Protein AF-A0A9D5AXY4-F1 (afdb_monomer)

Sequence (158 aa):
MSQKGLGKNAAITEEGLFKFSTQVSIQVEVVKSFNDSEGAQWEHSLSENPNDPDTFKRRCKIAEVLVENNFDLAFQVIYEFNLPTVDIYAGVAASLAERKGGSQLTEFFRNIKGTVDDDDWDQIASRSGSVVDVPYVAHQALHANALPVLDMCKQWLA

Mean predicted aligned error: 12.89 Å

Solvent-accessible surface area (backbone atoms only — not comparable to full-atom values): 9148 Å² total; per-residue (Å²): 138,83,87,75,86,78,73,80,77,69,72,78,41,73,66,55,50,51,52,50,54,50,52,53,50,50,46,54,53,49,50,61,76,49,68,86,53,97,68,65,75,73,78,66,53,74,80,56,61,92,86,40,74,65,44,54,52,42,44,46,53,52,32,34,58,25,51,78,77,38,49,70,60,18,51,50,53,32,60,78,67,69,48,65,58,58,62,36,53,9,52,41,43,18,54,33,51,76,70,65,35,57,72,58,46,26,50,48,53,48,68,49,61,84,79,59,60,84,83,51,49,62,59,25,50,63,56,19,63,45,86,83,43,35,73,56,54,28,53,33,22,58,75,45,66,33,58,70,60,27,53,52,35,50,63,76,75,109

Foldseek 3Di:
DDDDPPDPPPPCPPVNVVLVVLLVVLLVVLLVVCVPPPDDSVLSGLPPDLPDPVSLVSLLVSLLVCLQPPVVSSVSSCVSNVHDPLVSLLVNLLVCVVVVVLVSNLVSLLSCVPVDDLVSVCSSVVSSVPPVPLVSQLVSCVVSVVVSSNVVSVVSVD

Radius of gyration: 19.71 Å; Cα contacts (8 Å, |Δi|>4): 147; chains: 1; bounding box: 57×36×65 Å

Organism: Pisum sativum (NCBI:txid3888)

Nearest PDB structures (foldseek):
  7o04-assembly1_B  TM=2.953E-01  e=6.001E-01  Shigella flexneri
  7ane-assembly1_ag  TM=2.682E-01  e=1.258E+00  Leishmania major

Secondary structure (DSSP, 8-state):
-------------HHHHHHHHHHHHHHHHHHHHTTTSSS-GGGG-S-S-TT-HHHHHHHHHHHHHHHHH-HHHHHHHHHHTT--HHHHHHHHHHHHHHTT-HHHHHHHHHHHTTTS-GGGHHHHHHHTTTTSSHHHHHHHHHHTT-HHHHHHHHHHT-

pLDDT: mean 70.35, std 13.13, range [36.09, 88.38]

Structure (mmCIF, N/CA/C/O backbone):
data_AF-A0A9D5AXY4-F1
#
_entry.id   AF-A0A9D5AXY4-F1
#
loop_
_atom_site.group_PDB
_atom_site.id
_atom_site.type_symbol
_atom_site.label_atom_id
_atom_site.label_alt_id
_atom_site.label_comp_id
_atom_site.label_asym_id
_atom_site.label_entity_id
_atom_site.label_seq_id
_atom_site.pdbx_PDB_ins_code
_atom_site.Cartn_x
_atom_site.Cartn_y
_atom_site.Cartn_z
_atom_site.occupancy
_atom_site.B_iso_or_equiv
_atom_site.auth_seq_id
_atom_site.auth_comp_id
_atom_site.auth_asym_id
_atom_site.auth_atom_id
_atom_site.pdbx_PDB_model_num
ATOM 1 N N . MET A 1 1 ? 41.270 0.089 -39.661 1.00 39.62 1 MET A N 1
ATOM 2 C CA . MET A 1 1 ? 40.595 -1.013 -38.943 1.00 39.62 1 MET A CA 1
ATOM 3 C C . MET A 1 1 ? 39.191 -0.533 -38.610 1.00 39.62 1 MET A C 1
ATOM 5 O O . MET A 1 1 ? 39.056 0.385 -37.814 1.00 39.62 1 MET A O 1
ATOM 9 N N . SER A 1 2 ? 38.187 -1.027 -39.341 1.0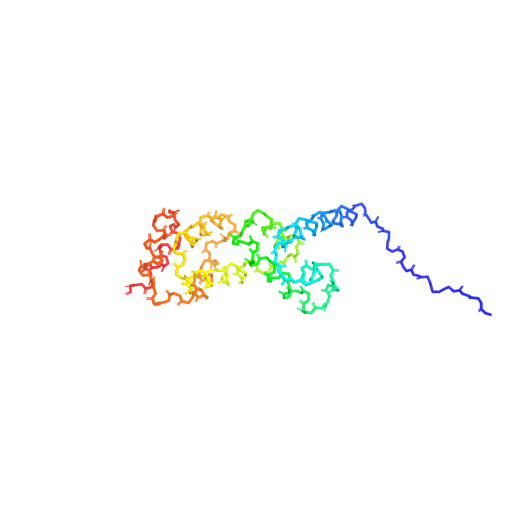0 36.09 2 SER A N 1
ATOM 10 C CA . SER A 1 2 ? 36.801 -0.538 -39.286 1.00 36.09 2 SER A CA 1
ATOM 11 C C . SER A 1 2 ? 35.989 -1.146 -38.144 1.00 36.09 2 SER A C 1
ATOM 13 O O . SER A 1 2 ? 36.167 -2.304 -37.782 1.00 36.09 2 SER A O 1
ATOM 15 N N . GLN A 1 3 ? 35.075 -0.307 -37.654 1.00 39.81 3 GLN A N 1
ATOM 16 C CA . GLN A 1 3 ? 33.939 -0.513 -36.753 1.00 39.81 3 GLN A CA 1
ATOM 17 C C . GLN A 1 3 ? 33.286 -1.907 -36.770 1.00 39.81 3 GLN A C 1
ATOM 19 O O . GLN A 1 3 ? 32.962 -2.423 -37.835 1.00 39.81 3 GLN A O 1
ATOM 24 N N . LYS A 1 4 ? 32.907 -2.401 -35.584 1.00 38.19 4 LYS A N 1
ATOM 25 C CA . LYS A 1 4 ? 31.498 -2.579 -35.160 1.00 38.19 4 LYS A CA 1
ATOM 26 C C . LYS A 1 4 ? 31.465 -3.312 -33.818 1.00 38.19 4 LYS 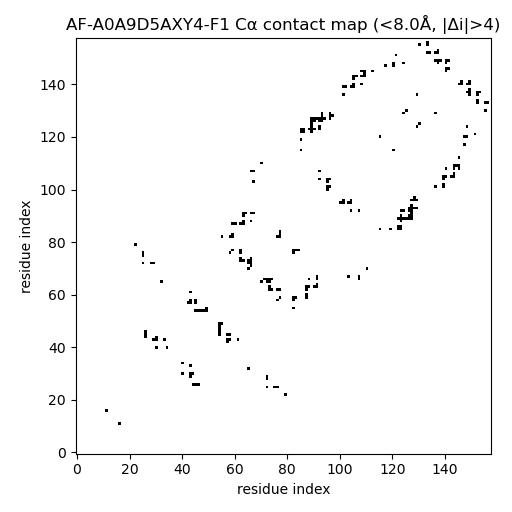A C 1
ATOM 28 O O . LYS A 1 4 ? 31.556 -4.534 -33.760 1.00 38.19 4 LYS A O 1
ATOM 33 N N . GLY A 1 5 ? 31.269 -2.557 -32.739 1.00 37.03 5 GLY A N 1
ATOM 34 C CA . GLY A 1 5 ? 30.594 -3.101 -31.567 1.00 37.03 5 GLY A CA 1
ATOM 35 C C . GLY A 1 5 ? 29.151 -3.356 -31.982 1.00 37.03 5 GLY A C 1
ATOM 36 O O . GLY A 1 5 ? 28.376 -2.413 -32.125 1.00 37.03 5 GLY A O 1
ATOM 37 N N . LEU A 1 6 ? 28.821 -4.611 -32.286 1.00 37.19 6 LEU A N 1
ATOM 38 C CA . LEU A 1 6 ? 27.447 -5.024 -32.529 1.00 37.19 6 LEU A CA 1
ATOM 39 C C . LEU A 1 6 ? 26.723 -4.929 -31.182 1.00 37.19 6 LEU A C 1
ATOM 41 O O . LEU A 1 6 ? 26.778 -5.842 -30.358 1.00 37.19 6 LEU A O 1
ATOM 45 N N . GLY A 1 7 ? 26.104 -3.771 -30.942 1.00 39.34 7 GLY A N 1
ATOM 46 C CA . GLY A 1 7 ? 25.062 -3.629 -29.942 1.00 39.34 7 GLY A CA 1
ATOM 47 C C . GLY A 1 7 ? 24.064 -4.748 -30.183 1.00 39.34 7 GLY A C 1
ATOM 48 O O . GLY A 1 7 ? 23.560 -4.923 -31.294 1.00 39.34 7 GLY A O 1
ATOM 49 N N . LYS A 1 8 ? 23.871 -5.570 -29.157 1.00 40.94 8 LYS A N 1
ATOM 50 C CA . LYS A 1 8 ? 22.869 -6.622 -29.151 1.00 40.94 8 LYS A CA 1
ATOM 51 C C . LYS A 1 8 ? 21.528 -5.902 -29.249 1.00 40.94 8 LYS A C 1
ATOM 53 O O . LYS A 1 8 ? 21.011 -5.437 -28.241 1.00 40.94 8 LYS A O 1
ATOM 58 N N . ASN A 1 9 ? 21.005 -5.758 -30.463 1.00 45.81 9 ASN A N 1
ATOM 59 C CA . ASN A 1 9 ? 19.601 -5.454 -30.677 1.00 45.81 9 ASN A CA 1
ATOM 60 C C . ASN A 1 9 ? 18.847 -6.672 -30.147 1.00 45.81 9 ASN A C 1
ATOM 62 O O . ASN A 1 9 ? 18.582 -7.615 -30.892 1.00 45.81 9 ASN A O 1
ATOM 66 N N . ALA A 1 10 ? 18.605 -6.698 -28.834 1.00 50.53 10 ALA A N 1
ATOM 67 C CA . ALA A 1 10 ? 17.575 -7.540 -28.266 1.00 50.53 10 ALA A CA 1
ATOM 68 C C . ALA A 1 10 ? 16.321 -7.164 -29.046 1.00 50.53 10 ALA A C 1
ATOM 70 O O . ALA A 1 10 ? 15.883 -6.014 -28.990 1.00 50.53 10 ALA A O 1
ATOM 71 N N . ALA A 1 11 ? 15.849 -8.080 -29.891 1.00 54.44 11 ALA A N 1
ATOM 72 C CA . ALA A 1 11 ? 14.596 -7.892 -30.588 1.00 54.44 11 ALA A CA 1
ATOM 73 C C . ALA A 1 11 ? 13.581 -7.497 -29.517 1.00 54.44 11 ALA A C 1
ATOM 75 O O . ALA A 1 11 ? 13.416 -8.233 -28.543 1.00 54.44 11 ALA A O 1
ATOM 76 N N . ILE A 1 12 ? 12.998 -6.303 -29.645 1.00 55.78 12 ILE A N 1
ATOM 77 C CA . ILE A 1 12 ? 11.867 -5.900 -28.819 1.00 55.78 12 ILE A CA 1
ATOM 78 C C . ILE A 1 12 ? 10.801 -6.943 -29.131 1.00 55.78 12 ILE A C 1
ATOM 80 O O . ILE A 1 12 ? 10.207 -6.935 -30.208 1.00 55.78 12 ILE A O 1
ATOM 84 N N . THR A 1 13 ? 10.672 -7.926 -28.248 1.00 69.75 13 THR A N 1
ATOM 85 C CA . THR A 1 13 ? 9.629 -8.931 -28.353 1.00 69.75 13 THR A CA 1
ATOM 86 C C . THR A 1 13 ? 8.299 -8.212 -28.183 1.00 69.75 13 THR A C 1
ATOM 88 O O . THR A 1 13 ? 8.218 -7.195 -27.493 1.00 69.75 13 THR A O 1
ATOM 91 N N . GLU A 1 14 ? 7.246 -8.721 -28.812 1.00 65.50 14 GLU A N 1
ATOM 92 C CA . GLU A 1 14 ? 5.893 -8.177 -28.650 1.00 65.50 14 GLU A CA 1
ATOM 93 C C . GLU A 1 14 ? 5.503 -8.093 -27.161 1.00 65.50 14 GLU A C 1
ATOM 95 O O . GLU A 1 14 ? 4.951 -7.093 -26.710 1.00 65.50 14 GLU A O 1
ATOM 100 N N . GLU A 1 15 ? 5.941 -9.077 -26.368 1.00 68.69 15 GLU A N 1
ATOM 101 C CA . GLU A 1 15 ? 5.839 -9.081 -24.906 1.00 68.69 15 GLU A CA 1
ATOM 102 C C . GLU A 1 15 ? 6.608 -7.923 -24.241 1.00 68.69 15 GLU A C 1
ATOM 104 O O . GLU A 1 15 ? 6.091 -7.272 -23.335 1.00 68.69 15 GLU A O 1
ATOM 109 N N . GLY A 1 16 ? 7.833 -7.630 -24.689 1.00 69.75 16 GLY A N 1
ATOM 110 C CA . GLY A 1 16 ? 8.631 -6.514 -24.179 1.00 69.75 16 GLY A CA 1
ATOM 111 C C . GLY A 1 16 ? 8.020 -5.152 -24.511 1.00 69.75 16 GLY A C 1
ATOM 112 O O . GLY A 1 16 ? 8.054 -4.248 -23.678 1.00 69.75 16 GLY A O 1
ATOM 113 N N . LEU A 1 17 ? 7.407 -5.015 -25.691 1.00 73.12 17 LEU A N 1
ATOM 114 C CA . LEU A 1 17 ? 6.693 -3.800 -26.085 1.00 73.12 17 LEU A CA 1
ATOM 115 C C . LEU A 1 17 ? 5.406 -3.612 -25.274 1.00 73.12 17 LEU A C 1
ATOM 117 O O . LEU A 1 17 ? 5.114 -2.497 -24.849 1.00 73.12 17 LEU A O 1
ATOM 121 N N . PHE A 1 18 ? 4.662 -4.692 -25.028 1.00 71.00 18 PHE A N 1
ATOM 122 C CA . PHE A 1 18 ? 3.445 -4.656 -24.220 1.00 71.00 18 PHE A CA 1
ATOM 123 C C . PHE A 1 18 ? 3.737 -4.286 -22.757 1.00 71.00 18 PHE A C 1
ATOM 125 O O . PHE A 1 18 ? 3.084 -3.399 -22.203 1.00 71.00 18 PHE A O 1
ATOM 132 N N . LYS A 1 19 ? 4.774 -4.885 -22.153 1.00 76.19 19 LYS A N 1
ATOM 133 C CA . LYS A 1 19 ? 5.256 -4.510 -20.811 1.00 76.19 19 LYS A CA 1
ATOM 134 C C . LYS A 1 19 ? 5.698 -3.053 -20.765 1.00 76.19 19 LYS A C 1
ATOM 136 O O . LYS A 1 19 ? 5.271 -2.303 -19.896 1.00 76.19 19 LYS A O 1
ATOM 141 N N . PHE A 1 20 ? 6.481 -2.615 -21.749 1.00 74.31 20 PHE A N 1
ATOM 142 C CA . PHE A 1 20 ? 6.914 -1.222 -21.830 1.00 74.31 20 PHE A CA 1
ATOM 143 C C . PHE A 1 20 ? 5.731 -0.249 -21.964 1.00 74.31 20 PHE A C 1
ATOM 145 O O . PHE A 1 20 ? 5.689 0.765 -21.276 1.00 74.31 20 PHE A O 1
ATOM 152 N N . SER A 1 21 ? 4.732 -0.567 -22.794 1.00 78.50 21 SER A N 1
ATOM 153 C CA . SER A 1 21 ? 3.514 0.243 -22.943 1.00 78.50 21 SER A CA 1
ATOM 154 C C . SER A 1 21 ? 2.716 0.337 -21.639 1.00 78.50 21 SER A C 1
ATOM 156 O O . SER A 1 21 ? 2.194 1.403 -21.304 1.00 78.50 21 SER A O 1
ATOM 158 N N . THR A 1 22 ? 2.636 -0.766 -20.893 1.00 80.94 22 THR A N 1
ATOM 159 C CA . THR A 1 22 ? 1.981 -0.819 -19.579 1.00 80.94 22 THR A CA 1
ATOM 160 C C . THR A 1 22 ? 2.729 0.060 -18.576 1.00 80.94 22 THR A C 1
ATOM 162 O O . THR A 1 22 ? 2.133 0.944 -17.963 1.00 80.94 22 THR A O 1
ATOM 165 N N . GLN A 1 23 ? 4.056 -0.072 -18.503 1.00 81.56 23 GLN A N 1
ATOM 166 C CA . GLN A 1 23 ? 4.910 0.734 -17.626 1.00 81.56 23 GLN A CA 1
ATOM 167 C C . GLN A 1 23 ? 4.843 2.232 -17.938 1.00 81.56 23 GLN A C 1
ATOM 169 O O . GLN A 1 23 ? 4.776 3.043 -17.018 1.00 81.56 23 GLN A O 1
ATOM 174 N N . VAL A 1 24 ? 4.818 2.617 -19.218 1.00 80.56 24 VAL A N 1
ATOM 175 C CA . VAL A 1 24 ? 4.656 4.023 -19.626 1.00 80.56 24 VAL A CA 1
ATOM 176 C C . VAL A 1 24 ? 3.285 4.560 -19.210 1.00 80.56 24 VAL A C 1
ATOM 178 O O . VAL A 1 24 ? 3.196 5.694 -18.745 1.00 80.56 24 VAL A O 1
ATOM 181 N N . SER A 1 25 ? 2.226 3.756 -19.331 1.00 81.31 25 SER A N 1
ATOM 182 C CA . SER A 1 25 ? 0.874 4.161 -18.919 1.00 81.31 25 SER A CA 1
ATOM 183 C C . SER A 1 25 ? 0.807 4.397 -17.410 1.00 81.31 25 SER A C 1
ATOM 185 O O . SER A 1 25 ? 0.382 5.467 -16.975 1.00 81.31 25 SER A O 1
ATOM 187 N N . ILE A 1 26 ? 1.347 3.462 -16.625 1.00 81.00 26 ILE A N 1
ATOM 188 C CA . ILE A 1 26 ? 1.450 3.584 -15.167 1.00 81.00 26 ILE A CA 1
ATOM 189 C C . ILE A 1 26 ? 2.282 4.816 -14.785 1.00 81.00 26 ILE A C 1
ATOM 191 O O . ILE A 1 26 ? 1.865 5.606 -13.943 1.00 81.00 26 ILE A O 1
ATOM 195 N N . GLN A 1 27 ? 3.425 5.046 -15.442 1.00 79.50 27 GLN A N 1
ATOM 196 C CA . GLN A 1 27 ? 4.265 6.221 -15.190 1.00 79.50 27 GLN A CA 1
ATOM 197 C C . GLN A 1 27 ? 3.507 7.536 -15.416 1.00 79.50 27 GLN A C 1
ATOM 199 O O . GLN A 1 27 ? 3.666 8.480 -14.643 1.00 79.50 27 GLN A O 1
ATOM 204 N N . VAL A 1 28 ? 2.687 7.611 -16.468 1.00 79.69 28 VAL A N 1
ATOM 205 C CA . VAL A 1 28 ? 1.869 8.794 -16.766 1.00 79.69 28 VAL A CA 1
ATOM 206 C C . VAL A 1 28 ? 0.813 9.020 -15.686 1.00 79.69 28 VAL A C 1
ATOM 208 O O . VAL A 1 28 ? 0.582 10.163 -15.294 1.00 79.69 28 VAL A O 1
ATOM 211 N N . GLU A 1 29 ? 0.170 7.961 -15.202 1.00 78.31 29 GLU A N 1
ATOM 212 C CA . GLU A 1 29 ? -0.843 8.058 -14.147 1.00 78.31 29 GLU A CA 1
ATOM 213 C C . GLU A 1 29 ? -0.240 8.448 -12.796 1.00 78.31 29 GLU A C 1
ATOM 215 O O . GLU A 1 29 ? -0.782 9.329 -12.128 1.00 78.31 29 GLU A O 1
ATOM 220 N N . VAL A 1 30 ? 0.929 7.902 -12.451 1.00 77.38 30 VAL A N 1
ATOM 221 C CA . VAL A 1 30 ? 1.690 8.316 -11.266 1.00 77.38 30 VAL A CA 1
ATOM 222 C C . VAL A 1 30 ? 2.070 9.790 -11.360 1.00 77.38 30 VAL A C 1
ATOM 224 O O . VAL A 1 30 ? 1.754 10.567 -10.471 1.00 77.38 30 VAL A O 1
ATOM 227 N N . VAL A 1 31 ? 2.674 10.249 -12.457 1.00 74.31 31 VAL A N 1
ATOM 228 C CA . VAL A 1 31 ? 3.051 11.673 -12.569 1.00 74.31 31 VAL A CA 1
ATOM 229 C C . VAL A 1 31 ? 1.835 12.596 -12.427 1.00 74.31 31 VAL A C 1
ATOM 231 O O . VAL A 1 31 ? 1.941 13.653 -11.810 1.00 74.31 31 VAL A O 1
ATOM 234 N N . LYS A 1 32 ? 0.660 12.189 -12.927 1.00 75.50 32 LYS A N 1
ATOM 235 C CA . LYS A 1 32 ? -0.588 12.942 -12.736 1.00 75.50 32 LYS A CA 1
ATOM 236 C C . LYS A 1 32 ? -1.044 12.978 -11.278 1.00 75.50 32 LYS A C 1
ATOM 238 O O . LYS A 1 32 ? -1.486 14.033 -10.838 1.00 75.50 32 LYS A O 1
ATOM 243 N N . SER A 1 33 ? -0.942 11.876 -10.533 1.00 69.25 33 SER A N 1
ATOM 244 C CA . SER A 1 33 ? -1.382 11.827 -9.132 1.00 69.25 33 SER A CA 1
ATOM 245 C C . SER A 1 33 ? -0.508 12.662 -8.191 1.00 69.25 33 SER A C 1
ATOM 247 O O . SER A 1 33 ? -0.986 13.092 -7.149 1.00 69.25 33 SER A O 1
ATOM 249 N N . PHE A 1 34 ? 0.755 12.910 -8.554 1.00 68.38 34 PHE A N 1
ATOM 250 C CA . PHE A 1 34 ? 1.693 13.730 -7.773 1.00 68.38 34 PHE A CA 1
ATOM 251 C C . PHE A 1 34 ? 1.801 15.186 -8.256 1.00 68.38 34 PHE A C 1
ATOM 253 O O . PHE A 1 34 ? 2.559 15.962 -7.683 1.00 68.38 34 PHE A O 1
ATOM 260 N N . ASN A 1 35 ? 1.045 15.587 -9.284 1.00 60.03 35 ASN A N 1
ATOM 261 C CA . ASN A 1 35 ? 1.223 16.879 -9.959 1.00 60.03 35 ASN A CA 1
ATOM 262 C C . ASN A 1 35 ? 0.864 18.111 -9.094 1.00 60.03 35 ASN A C 1
ATOM 264 O O . ASN A 1 35 ? 1.216 19.227 -9.464 1.00 60.03 35 ASN A O 1
ATOM 268 N N . ASP A 1 36 ? 0.209 17.904 -7.945 1.00 55.06 36 ASP A N 1
ATOM 269 C CA . ASP A 1 36 ? -0.115 18.946 -6.956 1.00 55.06 36 ASP A CA 1
ATOM 270 C C . ASP A 1 36 ? 0.900 19.030 -5.791 1.00 55.06 36 ASP A C 1
ATOM 272 O O . ASP A 1 36 ? 0.776 19.897 -4.926 1.00 55.06 36 ASP A O 1
ATOM 276 N N . SER A 1 37 ? 1.904 18.143 -5.733 1.00 53.47 37 SER A N 1
ATOM 277 C CA . SER A 1 37 ? 2.926 18.133 -4.673 1.00 53.47 37 SER A CA 1
ATOM 278 C C . SER A 1 37 ? 4.158 18.945 -5.088 1.00 53.47 37 SER A C 1
ATOM 280 O O . SER A 1 37 ? 4.728 18.714 -6.151 1.00 53.47 37 SER A O 1
ATOM 282 N N . GLU A 1 38 ? 4.588 19.897 -4.252 1.00 50.91 38 GLU A N 1
ATOM 283 C CA . GLU A 1 38 ? 5.834 20.659 -4.435 1.00 50.91 38 GLU A CA 1
ATOM 284 C C . GLU A 1 38 ? 7.051 19.713 -4.439 1.00 50.91 38 GLU A C 1
ATOM 286 O O . GLU A 1 38 ? 7.586 19.358 -3.391 1.00 50.91 38 GLU A O 1
ATOM 291 N N . GLY A 1 39 ? 7.490 19.291 -5.624 1.00 55.62 39 GLY A N 1
ATOM 292 C CA . GLY A 1 39 ? 8.628 18.394 -5.808 1.00 55.62 39 GLY A CA 1
ATOM 293 C C . GLY A 1 39 ? 9.029 18.289 -7.274 1.00 55.62 39 GLY A C 1
ATOM 294 O O . GLY A 1 39 ? 8.261 18.617 -8.183 1.00 55.62 39 GLY A O 1
ATOM 295 N N . ALA A 1 40 ? 10.265 17.874 -7.538 1.00 53.81 40 ALA A N 1
ATOM 296 C CA . ALA A 1 40 ? 10.720 17.740 -8.912 1.00 53.81 40 ALA A CA 1
ATOM 297 C C . ALA A 1 40 ? 10.166 16.435 -9.509 1.00 53.81 40 ALA A C 1
ATOM 299 O O . ALA A 1 40 ? 10.387 15.362 -8.966 1.00 53.81 40 ALA A O 1
ATOM 300 N N . GLN A 1 41 ? 9.480 16.504 -10.655 1.00 54.75 41 GLN A N 1
ATOM 301 C CA . GLN A 1 41 ? 8.748 15.373 -11.263 1.00 54.75 41 GLN A CA 1
ATOM 302 C C . GLN A 1 41 ? 9.582 14.086 -11.476 1.00 54.75 41 GLN A C 1
ATOM 304 O O . GLN A 1 41 ? 9.021 12.996 -11.573 1.00 54.75 41 GLN A O 1
ATOM 309 N N . TRP A 1 42 ? 10.916 14.187 -11.523 1.00 54.88 42 TRP A N 1
ATOM 310 C CA . TRP A 1 42 ? 11.829 13.041 -11.616 1.00 54.88 42 TRP A CA 1
ATOM 311 C C . TRP A 1 42 ? 11.920 12.218 -10.316 1.00 54.88 42 TRP A C 1
ATOM 313 O O . TRP A 1 42 ? 12.215 11.025 -10.373 1.00 54.88 42 TRP A O 1
ATOM 323 N N . GLU A 1 43 ? 11.588 12.799 -9.159 1.00 59.62 43 GLU A N 1
ATOM 324 C CA . GLU A 1 43 ? 11.502 12.098 -7.868 1.00 59.62 43 GLU A CA 1
ATOM 325 C C . GLU A 1 43 ? 10.333 11.098 -7.817 1.00 59.62 43 GLU A C 1
ATOM 327 O O . GLU A 1 43 ? 10.305 10.225 -6.951 1.00 59.62 43 GLU A O 1
ATOM 332 N N . HIS A 1 44 ? 9.410 11.167 -8.784 1.00 60.69 44 HIS A N 1
ATOM 333 C CA . HIS A 1 44 ? 8.286 10.237 -8.960 1.00 60.69 44 HIS A CA 1
ATOM 334 C C . HIS A 1 44 ? 8.469 9.288 -10.159 1.00 60.69 44 HIS A C 1
ATOM 336 O O . HIS A 1 44 ? 7.535 8.617 -10.603 1.00 60.69 44 HIS A O 1
ATOM 342 N N . SER A 1 45 ? 9.681 9.233 -10.713 1.00 65.94 45 SER A N 1
ATOM 343 C CA . SER A 1 45 ? 9.999 8.376 -11.851 1.00 65.94 45 SER A CA 1
ATOM 344 C C . SER A 1 45 ? 10.166 6.916 -11.411 1.00 65.94 45 SER A C 1
ATOM 346 O O . SER A 1 45 ? 10.988 6.609 -10.547 1.00 65.94 45 SER A O 1
ATOM 348 N N . LEU A 1 46 ? 9.397 6.007 -12.012 1.00 59.94 46 LEU A N 1
ATOM 349 C CA . LEU A 1 46 ? 9.448 4.559 -11.793 1.00 59.94 46 LEU A CA 1
ATOM 350 C C . LEU A 1 46 ? 10.488 3.889 -12.698 1.00 59.94 46 LEU A C 1
ATOM 352 O O . LEU A 1 46 ? 10.846 2.746 -12.450 1.00 59.94 46 LEU A O 1
ATOM 356 N N . SER A 1 47 ? 10.982 4.552 -13.745 1.00 61.59 47 SER A N 1
ATOM 357 C CA . SER A 1 47 ? 11.764 3.926 -14.825 1.00 61.59 47 SER A CA 1
ATOM 358 C C . SER A 1 47 ? 13.285 4.122 -14.754 1.00 61.59 47 SER A C 1
ATOM 360 O O . SER A 1 47 ? 13.979 3.781 -15.713 1.00 61.59 47 SER A O 1
ATOM 362 N N . GLU A 1 48 ? 13.835 4.657 -13.661 1.00 62.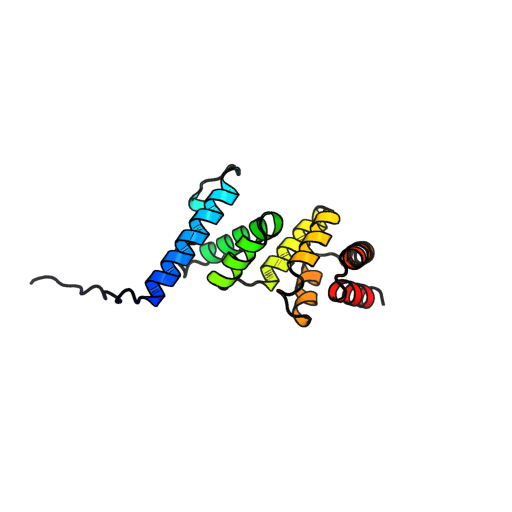56 48 GLU A N 1
ATOM 363 C CA . GLU A 1 48 ? 15.297 4.702 -13.499 1.00 62.56 48 GLU A CA 1
ATOM 364 C C . GLU A 1 48 ? 15.893 3.301 -13.252 1.00 62.56 48 GLU A C 1
ATOM 366 O O . GLU A 1 48 ? 15.172 2.315 -13.090 1.00 62.56 48 GLU A O 1
ATOM 371 N N . ASN A 1 49 ? 17.220 3.203 -13.383 1.00 55.06 49 ASN A N 1
ATOM 372 C CA . ASN A 1 49 ? 18.006 1.969 -13.473 1.00 55.06 49 ASN A CA 1
ATOM 373 C C . ASN A 1 49 ? 17.461 0.824 -12.580 1.00 55.06 49 ASN A C 1
ATOM 375 O O . ASN A 1 49 ? 17.502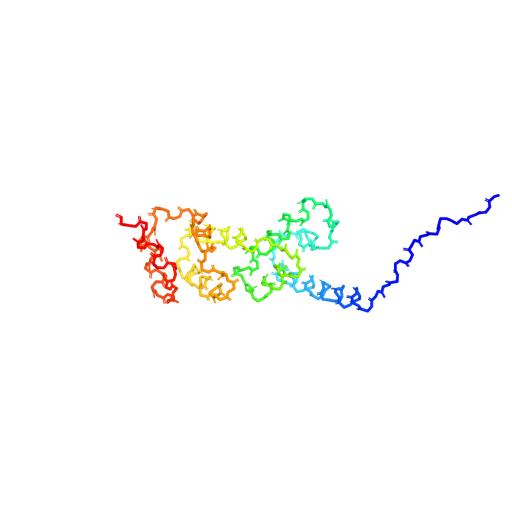 0.938 -11.359 1.00 55.06 49 ASN A O 1
ATOM 379 N N . PRO A 1 50 ? 17.017 -0.318 -13.143 1.00 55.28 50 PRO A N 1
ATOM 380 C CA . PRO A 1 50 ? 16.398 -1.399 -12.368 1.00 55.28 50 PRO A CA 1
ATOM 381 C C . PRO A 1 50 ? 17.337 -2.079 -11.357 1.00 55.28 50 PRO A C 1
ATOM 383 O O . PRO A 1 50 ? 16.863 -2.828 -10.510 1.00 55.28 50 PRO A O 1
ATOM 386 N N . ASN A 1 51 ? 18.649 -1.827 -11.435 1.00 53.28 51 ASN A N 1
ATOM 387 C CA . ASN A 1 51 ? 19.645 -2.326 -10.482 1.00 53.28 51 ASN A CA 1
ATOM 388 C C . ASN A 1 51 ? 20.047 -1.290 -9.421 1.00 53.28 51 ASN A C 1
ATOM 390 O O . ASN A 1 51 ? 20.958 -1.549 -8.637 1.00 53.28 51 ASN A O 1
ATOM 394 N N . ASP A 1 52 ? 19.423 -0.113 -9.421 1.00 68.00 52 ASP A N 1
ATOM 395 C CA . ASP A 1 52 ? 19.684 0.936 -8.446 1.00 68.00 52 ASP A CA 1
ATOM 396 C C . ASP A 1 52 ? 18.790 0.754 -7.197 1.00 68.00 52 ASP A C 1
ATOM 398 O O . ASP A 1 52 ? 17.558 0.795 -7.304 1.00 68.00 52 ASP A O 1
ATOM 402 N N . PRO A 1 53 ? 19.372 0.549 -5.999 1.00 64.81 53 PRO A N 1
ATOM 403 C CA . PRO A 1 53 ? 18.614 0.393 -4.758 1.00 64.81 53 PRO A CA 1
ATOM 404 C C . PRO A 1 53 ? 17.717 1.594 -4.439 1.00 64.81 53 PRO A C 1
ATOM 406 O O . PRO A 1 53 ? 16.680 1.431 -3.789 1.00 64.81 53 PRO A O 1
ATOM 409 N N . ASP A 1 54 ? 18.099 2.792 -4.883 1.00 72.00 54 ASP A N 1
ATOM 410 C CA . ASP A 1 54 ? 17.334 4.012 -4.637 1.00 72.00 54 ASP A CA 1
ATOM 411 C C . ASP A 1 54 ? 16.075 4.082 -5.513 1.00 72.00 54 ASP A C 1
ATOM 413 O O . ASP A 1 54 ? 15.021 4.516 -5.042 1.00 72.00 54 ASP A O 1
ATOM 417 N N . THR A 1 55 ? 16.117 3.522 -6.724 1.00 74.00 55 THR A N 1
ATOM 418 C CA . THR A 1 55 ? 14.935 3.327 -7.578 1.00 74.00 55 THR A CA 1
ATOM 419 C C . THR A 1 55 ? 13.904 2.409 -6.916 1.00 74.00 55 THR A C 1
ATOM 421 O O . THR A 1 55 ? 12.716 2.735 -6.886 1.00 74.00 55 THR A O 1
ATOM 424 N N . PHE A 1 56 ? 14.330 1.280 -6.339 1.00 73.88 56 PHE A N 1
ATOM 425 C CA . PHE A 1 56 ? 13.414 0.366 -5.645 1.00 73.88 56 PHE A CA 1
ATOM 426 C C . PHE A 1 56 ? 12.747 1.041 -4.441 1.00 73.88 56 PHE A C 1
ATOM 428 O O . PHE A 1 56 ? 11.524 1.012 -4.312 1.00 73.88 56 PHE A O 1
ATOM 435 N N . LYS A 1 57 ? 13.530 1.737 -3.605 1.00 78.69 57 LYS A N 1
ATOM 436 C CA . LYS A 1 57 ? 12.995 2.502 -2.466 1.00 78.69 57 LYS A CA 1
ATOM 437 C C . LYS A 1 57 ? 12.015 3.586 -2.908 1.00 78.69 57 LYS A C 1
ATOM 439 O O . LYS A 1 57 ? 10.974 3.756 -2.278 1.00 78.69 57 LYS A O 1
ATOM 444 N N . ARG A 1 58 ? 12.319 4.299 -3.996 1.00 79.56 58 ARG A N 1
ATOM 445 C CA . ARG A 1 58 ? 11.437 5.326 -4.561 1.00 79.56 58 ARG A CA 1
ATOM 446 C C . ARG A 1 58 ? 10.111 4.730 -5.026 1.00 79.56 58 ARG A C 1
ATOM 448 O O . ARG A 1 58 ? 9.066 5.276 -4.691 1.00 79.56 58 ARG A O 1
ATOM 455 N N . ARG A 1 59 ? 10.132 3.591 -5.728 1.00 80.94 59 ARG A N 1
ATOM 456 C CA . ARG A 1 59 ? 8.911 2.876 -6.140 1.00 80.94 59 ARG A CA 1
ATOM 457 C C . ARG A 1 59 ? 8.069 2.449 -4.942 1.00 80.94 59 ARG A C 1
ATOM 459 O O . ARG A 1 59 ? 6.864 2.674 -4.961 1.00 80.94 59 ARG A O 1
ATOM 466 N N . CYS A 1 60 ? 8.692 1.912 -3.889 1.00 83.38 60 CYS A N 1
ATOM 467 C CA . CYS A 1 60 ? 7.985 1.602 -2.646 1.00 83.38 60 CYS A CA 1
ATOM 468 C C . CYS A 1 60 ? 7.351 2.857 -2.044 1.00 83.38 60 CYS A C 1
ATOM 470 O O . CYS A 1 60 ? 6.181 2.827 -1.679 1.00 83.38 60 CYS A O 1
ATOM 472 N N . LYS A 1 61 ? 8.076 3.984 -2.012 1.00 82.94 61 LYS A N 1
ATOM 473 C CA . LYS A 1 61 ? 7.544 5.223 -1.440 1.00 82.94 61 LYS A CA 1
ATOM 474 C C . LYS 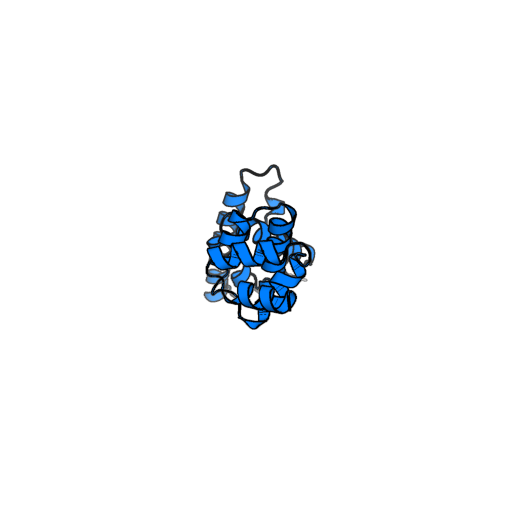A 1 61 ? 6.382 5.805 -2.245 1.00 82.94 61 LYS A C 1
ATOM 476 O O . LYS A 1 61 ? 5.409 6.282 -1.670 1.00 82.94 61 LYS A O 1
ATOM 481 N N . ILE A 1 62 ? 6.476 5.753 -3.571 1.00 84.06 62 ILE A N 1
ATOM 482 C CA . ILE A 1 62 ? 5.390 6.134 -4.477 1.00 84.06 62 ILE A CA 1
ATOM 483 C C . ILE A 1 62 ? 4.172 5.243 -4.225 1.00 84.06 62 ILE A C 1
ATOM 485 O O . ILE A 1 62 ? 3.072 5.762 -4.067 1.00 84.06 62 ILE A O 1
ATOM 489 N N . ALA A 1 63 ? 4.372 3.925 -4.143 1.00 87.00 63 ALA A N 1
ATOM 490 C CA . ALA A 1 63 ? 3.303 2.982 -3.853 1.00 87.00 63 ALA A CA 1
ATOM 491 C C . ALA A 1 63 ? 2.641 3.282 -2.500 1.00 87.00 63 ALA A C 1
ATOM 493 O O . ALA A 1 63 ? 1.424 3.383 -2.465 1.00 87.00 63 ALA A O 1
ATOM 494 N N . GLU A 1 64 ? 3.402 3.526 -1.425 1.00 85.31 64 GLU A N 1
ATOM 495 C CA . GLU A 1 64 ? 2.849 3.917 -0.115 1.00 85.31 64 GLU A CA 1
ATOM 496 C C . GLU A 1 64 ? 1.896 5.118 -0.226 1.00 85.31 64 GLU A C 1
ATOM 498 O O . GLU A 1 64 ? 0.760 5.054 0.237 1.00 85.31 64 GLU A O 1
ATOM 503 N N . VAL A 1 65 ? 2.322 6.190 -0.902 1.00 85.25 65 VAL A N 1
ATOM 504 C CA . VAL A 1 65 ? 1.498 7.401 -1.068 1.00 85.25 65 VAL A CA 1
ATOM 505 C C . VAL A 1 65 ? 0.268 7.138 -1.943 1.00 85.25 65 VAL A C 1
ATOM 507 O O . VAL A 1 65 ? -0.808 7.688 -1.694 1.00 85.25 65 VAL A O 1
ATOM 510 N N . LEU A 1 66 ? 0.404 6.297 -2.970 1.00 85.31 66 LEU A N 1
ATOM 511 C CA . LEU A 1 66 ? -0.715 5.908 -3.823 1.00 85.31 66 LEU A CA 1
ATOM 512 C C . LEU A 1 66 ? -1.728 5.057 -3.066 1.00 85.31 66 LEU A C 1
ATOM 514 O O . LEU A 1 66 ? -2.915 5.225 -3.289 1.00 85.31 66 LEU A O 1
ATOM 518 N N . VAL A 1 67 ? -1.310 4.185 -2.150 1.00 87.00 67 VAL A N 1
ATOM 519 C CA . VAL A 1 67 ? -2.253 3.355 -1.388 1.00 87.00 67 VAL A CA 1
ATOM 520 C C . VAL A 1 67 ? -3.223 4.217 -0.568 1.00 87.00 67 VAL A C 1
ATOM 522 O O . VAL A 1 67 ? -4.389 3.852 -0.426 1.00 87.00 67 VAL A O 1
ATOM 525 N N . GLU A 1 68 ? -2.776 5.379 -0.086 1.00 80.62 68 GLU A N 1
ATOM 526 C CA . GLU A 1 68 ? -3.620 6.328 0.650 1.00 80.62 68 GLU A CA 1
ATOM 527 C C . GLU A 1 68 ? -4.595 7.115 -0.246 1.00 80.62 68 GLU A C 1
ATOM 529 O O . GLU A 1 68 ? -5.677 7.477 0.209 1.00 80.62 68 GLU A O 1
ATOM 534 N N . ASN A 1 69 ? -4.233 7.394 -1.506 1.00 79.69 69 ASN A N 1
ATOM 535 C CA . ASN A 1 69 ? -4.964 8.345 -2.363 1.00 79.69 69 ASN A CA 1
ATOM 536 C C . ASN A 1 69 ? -5.636 7.713 -3.597 1.00 79.69 69 ASN A C 1
ATOM 538 O O . ASN A 1 69 ? -6.612 8.250 -4.117 1.00 79.69 69 ASN A O 1
ATOM 542 N N . ASN A 1 70 ? -5.101 6.602 -4.097 1.00 82.88 70 ASN A N 1
ATOM 543 C CA . ASN A 1 70 ? -5.542 5.883 -5.289 1.00 82.88 70 ASN A CA 1
ATOM 544 C C . ASN A 1 70 ? -5.105 4.404 -5.220 1.00 82.88 70 ASN A C 1
ATOM 546 O O . ASN A 1 70 ? -4.075 4.004 -5.774 1.00 82.88 70 ASN A O 1
ATOM 550 N N . PHE A 1 71 ? -5.910 3.598 -4.525 1.00 85.94 71 PHE A N 1
ATOM 551 C CA . PHE A 1 71 ? -5.611 2.192 -4.253 1.00 85.94 71 PHE A CA 1
ATOM 552 C C . PHE A 1 71 ? -5.432 1.345 -5.521 1.00 85.94 71 PHE A C 1
ATOM 554 O O . PHE A 1 71 ? -4.516 0.527 -5.585 1.00 85.94 71 PHE A O 1
ATOM 561 N N . ASP A 1 72 ? -6.262 1.568 -6.543 1.00 86.38 72 ASP A N 1
ATOM 562 C CA . ASP A 1 72 ? -6.210 0.804 -7.793 1.00 86.38 72 ASP A CA 1
ATOM 563 C C . ASP A 1 72 ? -4.877 1.019 -8.525 1.00 86.38 72 ASP A C 1
ATOM 565 O O . ASP A 1 72 ? -4.228 0.060 -8.949 1.00 86.38 72 ASP A O 1
ATOM 569 N N . LEU A 1 73 ? -4.421 2.274 -8.611 1.00 84.75 73 LEU A N 1
ATOM 570 C CA . LEU A 1 73 ? -3.124 2.603 -9.203 1.00 84.75 73 LEU A CA 1
ATOM 571 C C . LEU A 1 73 ? -1.967 2.072 -8.348 1.00 84.75 73 LEU A C 1
ATOM 573 O O . LEU A 1 73 ? -0.977 1.575 -8.884 1.00 84.75 73 LEU A O 1
ATOM 577 N N . ALA A 1 74 ? -2.093 2.122 -7.019 1.00 87.38 74 ALA A N 1
ATOM 578 C CA . ALA A 1 74 ? -1.102 1.537 -6.124 1.00 87.38 74 ALA A CA 1
ATOM 579 C C . ALA A 1 74 ? -0.952 0.029 -6.346 1.00 87.38 74 ALA A C 1
ATOM 581 O O . ALA A 1 74 ? 0.168 -0.466 -6.455 1.00 87.38 74 ALA A O 1
ATOM 582 N N . PHE A 1 75 ? -2.068 -0.694 -6.461 1.00 86.06 75 PHE A N 1
ATOM 583 C CA . PHE A 1 75 ? -2.071 -2.130 -6.722 1.00 86.06 75 PHE A CA 1
ATOM 584 C C . PHE A 1 75 ? -1.378 -2.460 -8.050 1.00 86.06 75 PHE A C 1
ATOM 586 O O . PHE A 1 75 ? -0.531 -3.353 -8.097 1.00 86.06 75 PHE A O 1
ATOM 593 N N . GLN A 1 76 ? -1.659 -1.692 -9.109 1.00 85.94 76 GLN A N 1
ATOM 594 C CA . GLN A 1 76 ? -0.984 -1.846 -10.400 1.00 85.94 76 GLN A CA 1
ATOM 595 C C . GLN A 1 76 ? 0.528 -1.615 -10.297 1.00 85.94 76 GLN A C 1
ATOM 597 O O . GLN A 1 76 ? 1.299 -2.421 -10.809 1.00 85.94 76 GLN A O 1
ATOM 602 N N . VAL A 1 77 ? 0.966 -0.556 -9.606 1.00 85.06 77 VAL A N 1
ATOM 603 C CA . VAL A 1 77 ? 2.396 -0.268 -9.395 1.00 85.06 77 VAL A CA 1
ATOM 604 C C . VAL A 1 77 ? 3.072 -1.388 -8.600 1.00 85.06 77 VAL A C 1
ATOM 606 O O . VAL A 1 77 ? 4.162 -1.830 -8.961 1.00 85.06 77 VAL A O 1
ATOM 609 N N . ILE A 1 78 ? 2.437 -1.876 -7.534 1.00 87.25 78 ILE A N 1
ATOM 610 C CA . ILE A 1 78 ? 2.987 -2.946 -6.696 1.00 87.25 78 ILE A CA 1
ATOM 611 C C . ILE A 1 78 ? 3.173 -4.229 -7.510 1.00 87.25 78 ILE A C 1
ATOM 613 O O . ILE A 1 78 ? 4.246 -4.831 -7.460 1.00 87.25 78 ILE A O 1
ATOM 617 N N . TYR A 1 79 ? 2.164 -4.615 -8.292 1.00 85.88 79 TYR A N 1
ATOM 618 C CA . TYR A 1 79 ? 2.194 -5.847 -9.073 1.00 85.88 79 TYR A CA 1
ATOM 619 C C . TYR A 1 79 ? 3.142 -5.757 -10.276 1.00 85.88 79 TYR A C 1
ATOM 621 O O . TYR A 1 79 ? 3.998 -6.622 -10.452 1.00 85.88 79 TYR A O 1
ATOM 629 N N . GLU A 1 80 ? 3.050 -4.687 -11.072 1.00 84.31 80 GLU A N 1
ATOM 630 C CA . GLU A 1 80 ? 3.859 -4.514 -12.288 1.00 84.31 80 GLU A CA 1
ATOM 631 C C . GLU A 1 80 ? 5.359 -4.433 -11.975 1.00 84.31 80 GLU A C 1
ATOM 633 O O . GLU A 1 80 ? 6.190 -4.958 -12.717 1.00 84.31 80 GLU A O 1
ATOM 638 N N . PHE A 1 81 ? 5.722 -3.794 -10.859 1.00 83.19 81 PHE A N 1
ATOM 639 C CA . PHE A 1 81 ? 7.119 -3.640 -10.450 1.00 83.19 81 PHE A CA 1
ATOM 640 C C . PHE A 1 81 ? 7.578 -4.674 -9.416 1.00 83.19 81 PHE A C 1
ATOM 642 O O . PHE A 1 81 ? 8.716 -4.578 -8.951 1.00 83.19 81 PHE A O 1
ATOM 649 N N . ASN A 1 82 ? 6.735 -5.663 -9.093 1.00 84.56 82 ASN A N 1
ATOM 650 C CA . ASN A 1 82 ? 7.012 -6.734 -8.133 1.00 84.56 82 ASN A CA 1
ATOM 651 C C . ASN A 1 82 ? 7.572 -6.193 -6.802 1.00 84.56 82 ASN A C 1
ATOM 653 O O . ASN A 1 82 ? 8.623 -6.624 -6.315 1.00 84.56 82 ASN A O 1
ATOM 657 N N . LEU A 1 83 ? 6.896 -5.175 -6.268 1.00 87.31 83 LEU A N 1
ATOM 658 C CA . LEU A 1 83 ? 7.257 -4.513 -5.018 1.00 87.31 83 LEU A CA 1
ATOM 659 C C . LEU A 1 83 ? 6.786 -5.345 -3.812 1.00 87.31 83 LEU A C 1
ATOM 661 O O . LEU A 1 83 ? 5.854 -6.139 -3.942 1.00 87.31 83 LEU A O 1
ATOM 665 N N . PRO A 1 84 ? 7.394 -5.177 -2.625 1.00 86.88 84 PRO A N 1
ATOM 666 C CA . PRO A 1 84 ? 7.040 -5.960 -1.451 1.00 86.88 84 PRO A CA 1
ATOM 667 C C . PRO A 1 84 ? 5.715 -5.451 -0.869 1.00 86.88 84 PRO A C 1
ATOM 669 O O . PRO A 1 84 ? 5.690 -4.543 -0.039 1.00 86.88 84 PRO A O 1
ATOM 672 N N . THR A 1 85 ? 4.606 -6.039 -1.328 1.00 87.62 85 THR A N 1
ATOM 673 C CA . THR A 1 85 ? 3.226 -5.677 -0.961 1.00 87.62 85 THR A CA 1
ATOM 674 C C . THR A 1 85 ? 3.039 -5.561 0.549 1.00 87.62 85 THR A C 1
ATOM 676 O O . THR A 1 85 ? 2.541 -4.546 1.034 1.00 87.62 85 THR A O 1
ATOM 679 N N . VAL A 1 86 ? 3.494 -6.574 1.292 1.00 86.00 86 VAL A N 1
ATOM 680 C CA . VAL A 1 86 ? 3.364 -6.645 2.753 1.00 86.00 86 VAL A CA 1
ATOM 681 C C . VAL A 1 86 ? 4.107 -5.490 3.425 1.00 86.00 86 VAL A C 1
ATOM 683 O O . VAL A 1 86 ? 3.520 -4.795 4.248 1.00 86.00 86 VAL A O 1
ATOM 686 N N . ASP A 1 87 ? 5.360 -5.218 3.038 1.00 85.88 87 ASP A N 1
ATOM 687 C CA . ASP A 1 87 ? 6.149 -4.112 3.601 1.00 85.88 87 ASP A CA 1
ATOM 688 C C . ASP A 1 87 ? 5.516 -2.741 3.324 1.00 85.88 87 ASP A C 1
ATOM 690 O O . ASP A 1 87 ? 5.506 -1.884 4.211 1.00 85.88 87 ASP A O 1
ATOM 694 N N . ILE A 1 88 ? 4.984 -2.537 2.113 1.00 87.69 88 ILE A N 1
ATOM 695 C CA . ILE A 1 88 ? 4.332 -1.283 1.707 1.00 87.69 88 ILE A CA 1
ATOM 696 C C . ILE A 1 88 ? 3.054 -1.068 2.519 1.00 87.69 88 ILE A C 1
ATOM 698 O O . ILE A 1 88 ? 2.880 -0.016 3.132 1.00 87.69 88 ILE A O 1
ATOM 702 N N . TYR A 1 89 ? 2.171 -2.067 2.577 1.00 88.38 89 TYR A N 1
ATOM 703 C CA . TYR A 1 89 ? 0.928 -1.970 3.343 1.00 88.38 89 TYR A CA 1
ATOM 704 C C . TYR A 1 89 ? 1.186 -1.819 4.843 1.00 88.38 89 TYR A C 1
ATOM 706 O O . TYR A 1 89 ? 0.521 -1.018 5.497 1.00 88.38 89 TYR A O 1
ATOM 714 N N . ALA A 1 90 ? 2.188 -2.512 5.382 1.00 84.62 90 ALA A N 1
ATOM 715 C CA . ALA A 1 90 ? 2.617 -2.350 6.765 1.00 84.62 90 ALA A CA 1
ATOM 716 C C . ALA A 1 90 ? 3.089 -0.916 7.065 1.00 84.62 90 ALA A C 1
ATOM 718 O O . ALA A 1 90 ? 2.732 -0.347 8.098 1.00 84.62 90 ALA A O 1
ATOM 719 N N . GLY A 1 91 ? 3.862 -0.313 6.153 1.00 84.00 91 GLY A N 1
ATOM 720 C CA . GLY A 1 91 ? 4.318 1.075 6.261 1.00 84.00 91 GLY A CA 1
ATOM 721 C C . GLY A 1 91 ? 3.168 2.085 6.231 1.00 84.00 91 GLY A C 1
ATOM 722 O O . GLY A 1 91 ? 3.127 3.001 7.055 1.00 84.00 91 GLY A O 1
ATOM 723 N N . VAL A 1 92 ? 2.192 1.886 5.340 1.00 86.12 92 VAL A N 1
ATOM 724 C CA . VAL A 1 92 ? 0.990 2.735 5.258 1.00 86.12 92 VAL A CA 1
ATOM 725 C C . VAL A 1 92 ? 0.132 2.596 6.514 1.00 86.12 92 VAL A C 1
ATOM 727 O O . VAL A 1 92 ? -0.273 3.602 7.094 1.00 86.12 92 VAL A O 1
ATOM 730 N N . ALA A 1 93 ? -0.089 1.368 6.991 1.00 82.12 93 ALA A N 1
ATOM 731 C CA . ALA A 1 93 ? -0.827 1.112 8.225 1.00 82.12 93 ALA A CA 1
ATOM 732 C C . ALA A 1 93 ? -0.178 1.817 9.429 1.00 82.12 93 ALA A C 1
ATOM 734 O O . ALA A 1 93 ? -0.884 2.439 10.222 1.00 82.12 93 ALA A O 1
ATOM 735 N N . ALA A 1 94 ? 1.156 1.778 9.533 1.00 81.50 94 ALA A N 1
ATOM 736 C CA . ALA A 1 94 ? 1.912 2.495 10.560 1.00 81.50 94 ALA A CA 1
ATOM 737 C C . ALA A 1 94 ? 1.716 4.005 10.473 1.00 81.50 94 ALA A C 1
ATOM 739 O O . ALA A 1 94 ? 1.351 4.639 11.462 1.00 81.50 94 ALA A O 1
ATOM 740 N N . SER A 1 95 ? 1.879 4.576 9.277 1.00 82.62 95 SER A N 1
ATOM 741 C CA . SER A 1 95 ? 1.726 6.016 9.083 1.00 82.62 95 SER A CA 1
ATOM 742 C C . SER A 1 95 ? 0.308 6.493 9.411 1.00 82.62 95 SER A C 1
ATOM 744 O O . SER A 1 95 ? 0.142 7.515 10.080 1.00 82.62 95 SER A O 1
ATOM 746 N N . LEU A 1 96 ? -0.720 5.735 9.007 1.00 80.81 96 LEU A N 1
ATOM 747 C CA . LEU A 1 96 ? -2.128 6.019 9.303 1.00 80.81 96 LEU A CA 1
ATOM 748 C C . LEU A 1 96 ? -2.458 5.888 10.800 1.00 80.81 96 LEU A C 1
ATOM 750 O O . LEU A 1 96 ? -3.228 6.698 11.333 1.00 80.81 96 LEU A O 1
ATOM 754 N N . ALA A 1 97 ? -1.870 4.902 11.483 1.00 74.19 97 ALA A N 1
ATOM 755 C CA . ALA A 1 97 ? -2.025 4.712 12.922 1.00 74.19 97 ALA A CA 1
ATOM 756 C C . ALA A 1 97 ? -1.387 5.866 13.717 1.00 74.19 97 ALA A C 1
ATOM 758 O O . ALA A 1 97 ? -2.051 6.461 14.569 1.00 74.19 97 ALA A O 1
ATOM 759 N N . GLU A 1 98 ? -0.152 6.261 13.386 1.00 79.81 98 GLU A N 1
ATOM 760 C CA . GLU A 1 98 ? 0.569 7.361 14.049 1.00 79.81 98 GLU A CA 1
ATOM 761 C C . GLU A 1 98 ? -0.181 8.696 13.964 1.00 79.81 98 GLU A C 1
ATOM 763 O O . GLU A 1 98 ? -0.254 9.455 14.935 1.00 79.81 98 GLU A O 1
ATOM 768 N N . ARG A 1 99 ? -0.798 8.979 12.813 1.00 77.12 99 ARG A N 1
ATOM 769 C CA . ARG A 1 99 ? -1.562 10.215 12.586 1.00 77.12 99 ARG A CA 1
ATOM 770 C C . ARG A 1 99 ? -3.018 10.157 13.061 1.00 77.12 99 ARG A C 1
ATOM 772 O O . ARG A 1 99 ? -3.772 11.094 12.799 1.00 77.12 99 ARG A O 1
ATOM 779 N N . LYS A 1 100 ? -3.412 9.092 13.776 1.00 65.56 100 LYS A N 1
ATOM 780 C CA . LYS A 1 100 ? -4.755 8.876 14.355 1.00 65.56 100 LYS A CA 1
ATOM 781 C C . LYS A 1 100 ? -5.896 8.952 13.329 1.00 65.56 100 LYS A C 1
ATOM 783 O O . LYS A 1 100 ? -7.004 9.389 13.644 1.00 65.56 100 LYS A O 1
ATOM 788 N N . GLY A 1 101 ? -5.638 8.508 12.100 1.00 65.88 101 GLY A N 1
ATOM 789 C CA . GLY A 1 101 ? -6.591 8.537 10.989 1.00 65.88 101 GLY A CA 1
ATOM 790 C C . GLY A 1 101 ? -7.575 7.366 11.003 1.00 65.88 101 GLY A C 1
ATOM 791 O O . GLY A 1 101 ? -7.635 6.625 10.032 1.00 65.88 101 GLY A O 1
ATOM 792 N N . GLY A 1 102 ? -8.342 7.144 12.078 1.00 65.69 102 GLY A N 1
ATOM 793 C CA . GLY A 1 102 ? -9.151 5.919 12.245 1.00 65.69 102 GLY A CA 1
ATOM 794 C C . GLY A 1 102 ? -10.095 5.570 11.093 1.00 65.69 102 GLY A C 1
ATOM 795 O O . GLY A 1 102 ? -10.186 4.405 10.711 1.00 65.69 102 GLY A O 1
ATOM 796 N N . SER A 1 103 ? -10.766 6.559 10.496 1.00 72.75 103 SER A N 1
ATOM 797 C CA . SER A 1 103 ? -11.619 6.339 9.319 1.00 72.75 103 SER A CA 1
ATOM 798 C C . 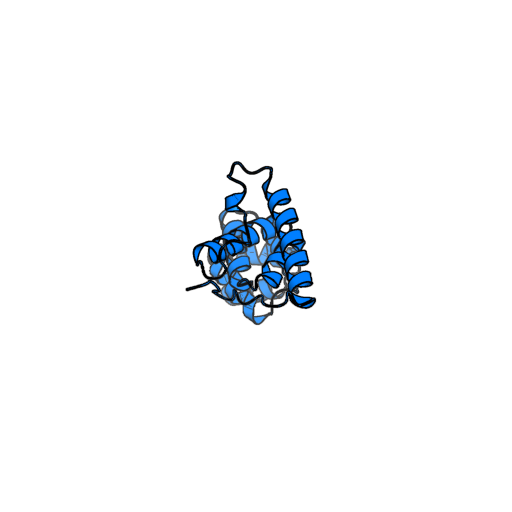SER A 1 103 ? -10.811 5.949 8.078 1.00 72.75 103 SER A C 1
ATOM 800 O O . SER A 1 103 ? -11.238 5.078 7.327 1.00 72.75 103 SER A O 1
ATOM 802 N N . GLN A 1 104 ? -9.626 6.538 7.900 1.00 76.19 104 GLN A N 1
ATOM 803 C CA . GLN A 1 104 ? -8.701 6.224 6.807 1.00 76.19 104 GLN A CA 1
ATOM 804 C C . GLN A 1 104 ? -8.087 4.835 6.990 1.00 76.19 104 GLN A C 1
ATOM 806 O O . GLN A 1 104 ? -7.991 4.084 6.031 1.00 76.19 104 GLN A O 1
ATOM 811 N N . LEU A 1 105 ? -7.754 4.447 8.225 1.00 74.88 105 LEU A N 1
ATOM 812 C CA . LEU A 1 105 ? -7.252 3.112 8.548 1.00 74.88 105 LEU A CA 1
ATOM 813 C C . LEU A 1 105 ? -8.323 2.030 8.301 1.00 74.88 105 LEU A C 1
ATOM 815 O O . LEU A 1 105 ? -8.034 0.973 7.749 1.00 74.88 105 LEU A O 1
ATOM 819 N N . THR A 1 106 ? -9.580 2.323 8.648 1.00 72.12 106 THR A N 1
ATOM 820 C CA . THR A 1 106 ? -10.747 1.461 8.367 1.00 72.12 106 THR A CA 1
ATOM 821 C C . THR A 1 106 ? -10.939 1.248 6.865 1.00 72.12 106 THR A C 1
ATOM 823 O O . THR A 1 106 ? -11.161 0.127 6.407 1.00 72.12 106 THR A O 1
ATOM 826 N N . GLU A 1 107 ? -10.873 2.330 6.090 1.00 78.62 107 GLU A N 1
ATOM 827 C CA . GLU A 1 107 ? -10.975 2.295 4.632 1.00 78.62 107 GLU A CA 1
ATOM 828 C C . GLU A 1 107 ? -9.794 1.568 3.990 1.00 78.62 107 GLU A C 1
ATOM 830 O O . GLU A 1 107 ? -10.004 0.705 3.141 1.00 78.62 107 GLU A O 1
ATOM 835 N N . PHE A 1 108 ? -8.580 1.830 4.464 1.00 83.06 108 PHE A N 1
ATOM 836 C CA . PHE A 1 108 ? -7.372 1.135 4.049 1.00 83.06 108 PHE A CA 1
ATOM 837 C C . PHE A 1 108 ? -7.501 -0.381 4.239 1.00 83.06 108 PHE A C 1
ATOM 839 O O . PHE A 1 108 ? -7.353 -1.124 3.270 1.00 83.06 108 PHE A O 1
ATOM 846 N N . PHE A 1 109 ? -7.872 -0.846 5.439 1.00 78.69 109 PHE A N 1
ATOM 847 C CA . PHE A 1 109 ? -8.052 -2.277 5.701 1.00 78.69 109 PHE A CA 1
ATOM 848 C C . PHE A 1 109 ? -9.131 -2.908 4.828 1.00 78.69 109 PHE A C 1
ATOM 850 O O . PHE A 1 109 ? -8.976 -4.050 4.407 1.00 78.69 109 PHE A O 1
ATOM 857 N N . ARG A 1 110 ? -10.211 -2.180 4.523 1.00 80.75 110 ARG A N 1
ATOM 858 C CA . ARG A 1 110 ? -11.247 -2.653 3.598 1.00 80.75 110 ARG A CA 1
ATOM 859 C C . ARG A 1 110 ? -10.716 -2.792 2.169 1.00 80.75 110 ARG A C 1
ATOM 861 O O . ARG A 1 110 ? -11.099 -3.743 1.499 1.00 80.75 110 ARG A O 1
ATOM 868 N N . ASN A 1 111 ? -9.861 -1.876 1.721 1.00 82.94 111 ASN A N 1
ATOM 869 C CA . ASN A 1 111 ? -9.329 -1.868 0.358 1.00 82.94 111 ASN A CA 1
ATOM 870 C C . ASN A 1 111 ? -8.300 -2.986 0.130 1.00 82.94 111 ASN A C 1
ATOM 872 O O . ASN A 1 111 ? -8.361 -3.661 -0.891 1.00 82.94 111 ASN A O 1
ATOM 876 N N . ILE A 1 112 ? -7.413 -3.243 1.098 1.00 81.75 112 ILE A N 1
ATOM 877 C CA . ILE A 1 112 ? -6.446 -4.357 1.004 1.00 81.75 112 ILE A CA 1
ATOM 878 C C . ILE A 1 112 ? -7.072 -5.727 1.317 1.00 81.75 112 ILE A C 1
ATOM 880 O O . ILE A 1 112 ? -6.444 -6.771 1.131 1.00 81.75 112 ILE A O 1
ATOM 884 N N . LYS A 1 113 ? -8.321 -5.758 1.801 1.00 72.12 113 LYS A N 1
ATOM 885 C CA . LYS A 1 113 ? -9.026 -7.005 2.100 1.00 72.12 113 LYS A CA 1
ATOM 886 C C . LYS A 1 113 ? -9.312 -7.765 0.803 1.00 72.12 113 LYS A C 1
ATOM 888 O O . LYS A 1 113 ? -10.199 -7.394 0.041 1.00 72.12 113 LYS A O 1
ATOM 893 N N . GLY A 1 114 ? -8.588 -8.863 0.597 1.00 75.56 114 GLY A N 1
ATOM 894 C CA . GLY A 1 114 ? -8.651 -9.686 -0.614 1.00 75.56 114 GLY A CA 1
ATOM 895 C C . GLY A 1 114 ? -7.443 -9.539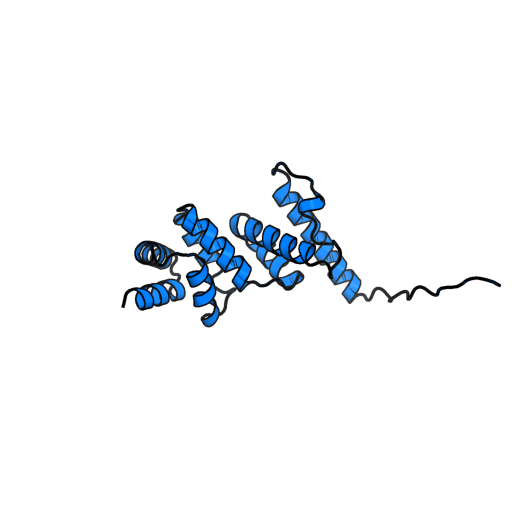 -1.543 1.00 75.56 114 GLY A C 1
ATOM 896 O O . GLY A 1 114 ? -7.381 -10.253 -2.539 1.00 75.56 114 GLY A O 1
ATOM 897 N N . THR A 1 115 ? -6.486 -8.658 -1.224 1.00 79.31 115 THR A N 1
ATOM 898 C CA . THR A 1 115 ? -5.191 -8.562 -1.926 1.00 79.31 115 THR A CA 1
ATOM 899 C C . THR A 1 115 ? -4.019 -9.127 -1.119 1.00 79.31 115 THR A C 1
ATOM 901 O O . THR A 1 115 ? -2.919 -9.239 -1.655 1.00 79.31 115 THR A O 1
ATOM 904 N N . VAL A 1 116 ? -4.249 -9.480 0.149 1.00 79.56 116 VAL A N 1
ATOM 905 C CA . VAL A 1 116 ? -3.255 -9.995 1.103 1.00 79.56 116 VAL A CA 1
ATOM 906 C C . VAL A 1 116 ? -3.732 -11.338 1.651 1.00 79.56 116 VAL A C 1
ATOM 908 O O . VAL A 1 116 ? -4.910 -11.457 2.002 1.00 79.56 116 VAL A O 1
ATOM 911 N N . ASP A 1 117 ? -2.825 -12.313 1.735 1.00 81.56 117 ASP A N 1
ATOM 912 C CA . ASP A 1 117 ? -3.083 -13.621 2.342 1.00 81.56 117 ASP A CA 1
ATOM 913 C C . ASP A 1 117 ? -3.295 -13.508 3.858 1.00 81.56 117 ASP A C 1
ATOM 915 O O . ASP A 1 117 ? -2.703 -12.654 4.519 1.00 81.56 117 ASP A O 1
ATOM 919 N N . ASP A 1 118 ? -4.126 -14.391 4.420 1.00 74.19 118 ASP A N 1
ATOM 920 C CA . ASP A 1 118 ? -4.491 -14.377 5.846 1.00 74.19 118 ASP A CA 1
ATOM 921 C C . ASP A 1 118 ? -3.253 -14.414 6.775 1.00 74.19 118 ASP A C 1
ATOM 923 O O . ASP A 1 118 ? -3.243 -13.738 7.804 1.00 74.19 118 ASP A O 1
ATOM 927 N N . AS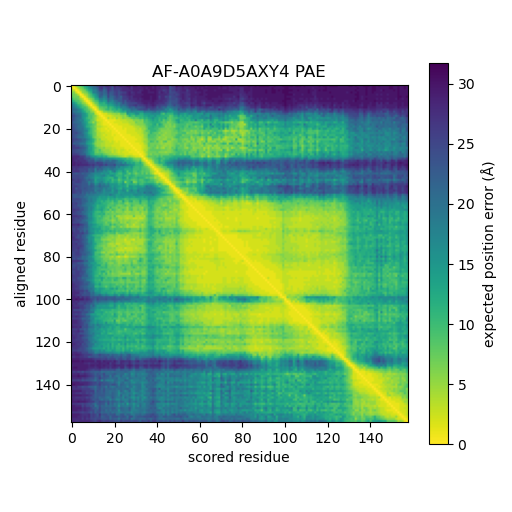P A 1 119 ? -2.184 -15.107 6.368 1.00 78.44 119 ASP A N 1
ATOM 928 C CA . ASP A 1 119 ? -0.931 -15.252 7.127 1.00 78.44 119 ASP A CA 1
ATOM 929 C C . ASP A 1 119 ? -0.039 -13.988 7.114 1.00 78.44 119 ASP A C 1
ATOM 931 O O . ASP A 1 119 ? 0.826 -13.816 7.976 1.00 78.44 119 ASP A O 1
ATOM 935 N N . ASP A 1 120 ? -0.239 -13.074 6.159 1.00 80.38 120 ASP A N 1
ATOM 936 C CA . ASP A 1 120 ? 0.576 -11.858 6.010 1.00 80.38 120 ASP A CA 1
ATOM 937 C C . ASP A 1 120 ? 0.032 -10.667 6.818 1.00 80.38 120 ASP A C 1
ATOM 939 O O . ASP A 1 120 ? 0.715 -9.650 7.006 1.00 80.38 120 ASP A O 1
ATOM 943 N N . TRP A 1 121 ? -1.186 -10.789 7.350 1.00 75.69 121 TRP A N 1
ATOM 944 C CA . TRP A 1 121 ? -1.825 -9.747 8.154 1.00 75.69 121 TRP A CA 1
ATOM 945 C C . TRP A 1 121 ? -1.079 -9.443 9.454 1.00 75.69 121 TRP A C 1
ATOM 947 O O . TRP A 1 121 ? -1.007 -8.276 9.852 1.00 75.69 121 TRP A O 1
ATOM 957 N N . ASP A 1 122 ? -0.450 -10.450 10.062 1.00 72.31 122 ASP A N 1
ATOM 958 C CA . ASP A 1 122 ? 0.363 -10.292 11.273 1.00 72.31 122 ASP A CA 1
ATOM 959 C C . ASP A 1 122 ? 1.545 -9.336 11.044 1.00 72.31 122 ASP A C 1
ATOM 961 O O . ASP A 1 122 ? 1.886 -8.505 11.896 1.00 72.31 122 ASP A O 1
ATOM 965 N N . GLN A 1 123 ? 2.169 -9.400 9.865 1.00 74.31 123 GLN A N 1
ATOM 966 C CA . GLN A 1 123 ? 3.270 -8.506 9.503 1.00 74.31 123 GLN A CA 1
ATOM 967 C C . GLN A 1 123 ? 2.794 -7.070 9.272 1.00 74.31 123 GLN A C 1
ATOM 969 O O . GLN A 1 123 ? 3.437 -6.128 9.742 1.00 74.31 123 GLN A O 1
ATOM 974 N N . ILE A 1 124 ? 1.646 -6.886 8.614 1.00 76.38 124 ILE A N 1
ATOM 975 C CA . ILE A 1 124 ? 1.059 -5.556 8.392 1.00 76.38 124 ILE A CA 1
ATOM 976 C C . ILE A 1 124 ? 0.698 -4.897 9.723 1.00 76.38 124 ILE A C 1
ATOM 978 O O . ILE A 1 124 ? 1.002 -3.724 9.957 1.00 76.38 124 ILE A O 1
ATOM 982 N N . ALA A 1 125 ? 0.094 -5.661 10.626 1.00 67.81 125 ALA A N 1
ATOM 983 C CA . ALA A 1 125 ? -0.324 -5.151 11.915 1.00 67.81 125 ALA A CA 1
ATOM 984 C C . ALA A 1 125 ? 0.842 -4.889 12.871 1.00 67.81 125 ALA A C 1
ATOM 986 O O . ALA A 1 125 ? 0.854 -3.855 13.540 1.00 67.81 125 ALA A O 1
ATOM 987 N N . SER A 1 126 ? 1.831 -5.785 12.939 1.00 67.50 126 SER A N 1
ATOM 988 C CA . SER A 1 126 ? 2.980 -5.636 13.846 1.00 67.50 126 SER A CA 1
ATOM 989 C C . SER A 1 126 ? 3.784 -4.364 13.562 1.00 67.50 126 SER A C 1
ATOM 991 O O . SER A 1 126 ? 4.166 -3.645 14.487 1.00 67.50 126 SER A O 1
ATOM 993 N N . ARG A 1 127 ? 3.984 -4.032 12.282 1.00 66.38 127 ARG A N 1
ATOM 994 C CA . ARG A 1 127 ? 4.684 -2.811 11.857 1.00 66.38 127 ARG A CA 1
ATOM 995 C C . ARG A 1 127 ? 3.860 -1.543 12.012 1.00 66.38 127 ARG A C 1
ATOM 997 O O . ARG A 1 127 ? 4.454 -0.479 12.150 1.00 66.38 127 ARG A O 1
ATOM 1004 N N . SER A 1 128 ? 2.530 -1.652 12.062 1.00 58.47 128 SER A N 1
ATOM 1005 C CA . SER A 1 128 ? 1.652 -0.506 12.314 1.00 58.47 128 SER A CA 1
ATOM 1006 C C . SER A 1 128 ? 1.820 0.119 13.710 1.00 58.47 128 SER A C 1
ATOM 1008 O O . SER A 1 128 ? 1.205 1.136 14.018 1.00 58.47 128 SER A O 1
ATOM 1010 N N . GLY A 1 129 ? 2.658 -0.481 14.568 1.00 56.03 129 GLY A N 1
ATOM 1011 C CA . GLY A 1 129 ? 3.057 0.075 15.862 1.00 56.03 129 GLY A CA 1
ATOM 1012 C C . GLY A 1 129 ? 1.964 0.038 16.930 1.00 56.03 129 GLY A C 1
ATOM 1013 O O . GLY A 1 129 ? 2.176 0.494 18.052 1.00 56.03 129 GLY A O 1
ATOM 1014 N N . SER A 1 130 ? 0.797 -0.534 16.639 1.00 50.75 130 SER A N 1
ATOM 1015 C CA . SER A 1 130 ? -0.367 -0.432 17.513 1.00 50.75 130 SER A CA 1
ATOM 1016 C C . SER A 1 130 ? -0.472 -1.574 18.528 1.00 50.75 130 SER A C 1
ATOM 1018 O O . SER A 1 130 ? -1.509 -2.210 18.650 1.00 50.75 130 SER A O 1
ATOM 1020 N N . VAL A 1 131 ? 0.581 -1.823 19.313 1.00 47.47 131 VAL A N 1
ATOM 1021 C CA . VAL A 1 131 ? 0.400 -2.515 20.612 1.00 47.47 131 VAL A CA 1
ATOM 1022 C C . VAL A 1 131 ? -0.205 -1.543 21.642 1.00 47.47 131 VAL A C 1
ATOM 1024 O O . VAL A 1 131 ? -0.823 -1.954 22.619 1.00 47.47 131 VAL A O 1
ATOM 1027 N N . VAL A 1 132 ? -0.095 -0.232 21.395 1.00 45.56 132 VAL A N 1
ATOM 1028 C CA . VAL A 1 132 ? -0.639 0.826 22.262 1.00 45.56 132 VAL A CA 1
ATOM 1029 C C . VAL A 1 132 ? -2.110 1.167 21.996 1.00 45.56 132 VAL A C 1
ATOM 1031 O O . VAL A 1 132 ? -2.780 1.607 22.926 1.00 45.56 132 VAL A O 1
ATOM 1034 N N . ASP A 1 133 ? -2.645 0.887 20.799 1.00 57.25 133 ASP A N 1
ATOM 1035 C CA . ASP A 1 133 ? -4.049 1.157 20.447 1.00 57.25 133 ASP A CA 1
ATOM 1036 C C . ASP A 1 133 ? -4.786 -0.087 19.901 1.00 57.25 133 ASP A C 1
ATOM 1038 O O . ASP A 1 133 ? -5.772 0.043 19.173 1.00 57.25 133 ASP A O 1
ATOM 1042 N N . VAL A 1 134 ? -4.376 -1.305 20.293 1.00 61.59 134 VAL A N 1
ATOM 1043 C CA . VAL A 1 134 ? -5.072 -2.572 19.957 1.00 61.59 134 VAL A CA 1
ATOM 1044 C C . VAL A 1 134 ? -6.599 -2.483 20.139 1.00 61.59 134 VAL A C 1
ATOM 1046 O O . VAL A 1 134 ? -7.325 -2.936 19.253 1.00 61.59 134 VAL A O 1
ATOM 1049 N N . PRO A 1 135 ? -7.141 -1.847 21.205 1.00 61.53 135 PRO A N 1
ATOM 1050 C CA . PRO A 1 135 ? -8.588 -1.675 21.352 1.00 61.53 135 PRO A CA 1
ATOM 1051 C C . PRO A 1 135 ? -9.213 -0.752 20.291 1.00 61.53 135 PRO A C 1
ATOM 1053 O O . PRO A 1 135 ? -10.347 -0.973 19.868 1.00 61.53 135 PRO A O 1
ATOM 1056 N N . TYR A 1 136 ? -8.487 0.277 19.844 1.00 63.00 136 TYR A N 1
ATOM 1057 C CA . TYR A 1 136 ? -8.930 1.203 18.799 1.00 63.00 136 TYR A CA 1
ATOM 1058 C C . TYR A 1 136 ? -8.910 0.534 17.424 1.00 63.00 136 TYR A C 1
ATOM 1060 O O . TYR A 1 136 ? -9.882 0.644 16.679 1.00 63.00 136 TYR A O 1
ATOM 1068 N N . VAL A 1 137 ? -7.844 -0.207 17.108 1.00 62.59 137 VAL A N 1
ATOM 1069 C CA . VAL A 1 137 ? -7.729 -0.962 15.853 1.00 62.59 137 VAL A CA 1
ATOM 1070 C C . VAL A 1 137 ? -8.780 -2.069 15.795 1.00 62.59 137 VAL A C 1
ATOM 1072 O O . VAL A 1 137 ? -9.461 -2.187 14.781 1.00 62.59 137 VAL A O 1
ATOM 1075 N N . ALA A 1 138 ? -9.018 -2.793 16.894 1.00 65.62 138 ALA A N 1
ATOM 1076 C CA . ALA A 1 138 ? -10.101 -3.773 16.989 1.00 65.62 138 ALA A CA 1
ATOM 1077 C C . ALA A 1 138 ? -11.478 -3.136 16.737 1.00 65.62 138 ALA A C 1
ATOM 1079 O O . ALA A 1 138 ? -12.293 -3.679 15.990 1.00 65.62 138 ALA A O 1
ATOM 1080 N N . HIS A 1 139 ? -11.735 -1.961 17.323 1.00 66.06 139 HIS A N 1
ATOM 1081 C CA . HIS A 1 139 ? -12.980 -1.224 17.114 1.00 66.06 139 HIS A CA 1
ATOM 1082 C C . HIS A 1 139 ? -13.161 -0.818 15.642 1.00 66.06 139 HIS A C 1
ATOM 1084 O O . HIS A 1 139 ? -14.226 -1.034 15.066 1.00 66.06 139 HIS A O 1
ATOM 1090 N N . GLN A 1 140 ? -12.123 -0.271 15.006 1.00 63.53 140 GLN A N 1
ATOM 1091 C CA . GLN A 1 140 ? -12.174 0.110 13.590 1.00 63.53 140 GLN A CA 1
ATOM 1092 C C . GLN A 1 140 ? -12.294 -1.111 12.660 1.00 63.53 140 GLN A C 1
ATOM 1094 O O . GLN A 1 140 ? -13.099 -1.102 11.731 1.00 63.53 140 GLN A O 1
ATOM 1099 N N . ALA A 1 141 ? -11.576 -2.201 12.941 1.00 64.94 141 ALA A N 1
ATOM 1100 C CA . ALA A 1 141 ? -11.648 -3.448 12.180 1.00 64.94 141 ALA A CA 1
ATOM 1101 C C . ALA A 1 141 ? -13.044 -4.089 12.239 1.00 64.94 141 ALA A C 1
ATOM 1103 O O . ALA A 1 141 ? -13.546 -4.571 11.221 1.00 64.94 141 ALA A O 1
ATOM 1104 N N . LEU A 1 142 ? -13.711 -4.031 13.399 1.00 69.69 142 LEU A N 1
ATOM 1105 C CA . LEU A 1 142 ? -15.106 -4.450 13.546 1.00 69.69 142 LEU A CA 1
ATOM 1106 C C . LEU A 1 142 ? -16.035 -3.617 12.649 1.00 69.69 142 LEU A C 1
ATOM 1108 O O . LEU A 1 142 ? -16.866 -4.179 11.938 1.00 69.69 142 LEU A O 1
ATOM 1112 N N . HIS A 1 143 ? -15.860 -2.294 12.632 1.00 66.44 143 HIS A N 1
ATOM 1113 C CA . HIS A 1 143 ? -16.628 -1.396 11.765 1.00 66.44 143 HIS A CA 1
ATOM 1114 C C . HIS A 1 143 ? -16.346 -1.609 10.265 1.00 66.44 143 HIS A C 1
ATOM 1116 O O . HIS A 1 143 ? -17.253 -1.454 9.448 1.00 66.44 143 HIS A O 1
ATOM 1122 N N . ALA A 1 144 ? -15.125 -2.010 9.896 1.00 62.12 144 ALA A N 1
ATOM 1123 C CA . ALA A 1 144 ? -14.736 -2.354 8.524 1.00 62.12 144 ALA A CA 1
ATOM 1124 C C . ALA A 1 144 ? -15.175 -3.762 8.080 1.00 62.12 144 ALA A C 1
ATOM 1126 O O . ALA A 1 144 ? -14.979 -4.126 6.919 1.00 62.12 144 ALA A O 1
ATOM 1127 N N . ASN A 1 145 ? -15.704 -4.585 8.994 1.00 66.50 145 ASN A N 1
ATOM 1128 C CA . ASN A 1 145 ? -15.870 -6.027 8.801 1.00 66.50 145 ASN A CA 1
ATOM 1129 C C . ASN A 1 145 ? -14.547 -6.733 8.411 1.00 66.50 145 ASN A C 1
ATOM 1131 O O . ASN A 1 145 ? -14.543 -7.718 7.668 1.00 66.50 145 ASN A O 1
ATOM 1135 N N . ALA A 1 146 ? -13.403 -6.225 8.878 1.00 66.25 146 ALA A N 1
ATOM 1136 C CA . ALA A 1 146 ? -12.078 -6.811 8.685 1.00 66.25 146 ALA A CA 1
ATOM 1137 C C . ALA A 1 146 ? -11.824 -7.869 9.773 1.00 66.25 146 ALA A C 1
ATOM 1139 O O . ALA A 1 146 ? -11.044 -7.665 10.700 1.00 66.25 146 ALA A O 1
ATOM 1140 N N . LEU A 1 147 ? -12.545 -8.992 9.672 1.00 67.81 147 LEU A N 1
ATOM 1141 C CA . LEU A 1 147 ? -12.520 -10.081 10.656 1.00 67.81 147 LEU A CA 1
ATOM 1142 C C . LEU A 1 147 ? -11.110 -10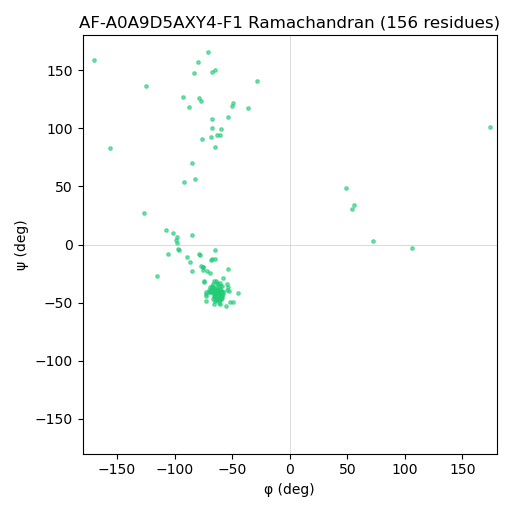.633 10.960 1.00 67.81 147 LEU A C 1
ATOM 1144 O O . LEU A 1 147 ? -10.847 -10.835 12.141 1.00 67.81 147 LEU A O 1
ATOM 1148 N N . PRO A 1 148 ? -10.187 -10.786 9.984 1.00 67.31 148 PRO A N 1
ATOM 1149 C CA . PRO A 1 148 ? -8.817 -11.229 10.272 1.00 67.31 148 PRO A CA 1
ATOM 1150 C C . PRO A 1 148 ? -8.066 -10.271 11.210 1.00 67.31 148 PRO A C 1
ATOM 1152 O O . PRO A 1 148 ? -7.511 -10.693 12.220 1.00 67.31 148 PRO A O 1
ATOM 1155 N N . VAL A 1 149 ? -8.147 -8.959 10.950 1.00 62.06 149 VAL A N 1
ATOM 1156 C CA . VAL A 1 149 ? -7.541 -7.918 11.802 1.00 62.06 149 VAL A CA 1
ATOM 1157 C C . VAL A 1 149 ? -8.180 -7.911 13.192 1.00 62.06 149 VAL A C 1
ATOM 1159 O O . VAL A 1 149 ? -7.490 -7.774 14.197 1.00 62.06 149 VAL A O 1
ATOM 1162 N N . LEU A 1 150 ? -9.502 -8.094 13.266 1.00 66.62 150 LEU A N 1
ATOM 1163 C CA . LEU A 1 150 ? -10.231 -8.164 14.531 1.00 66.62 150 LEU A CA 1
ATOM 1164 C C . LEU A 1 150 ? -9.821 -9.383 15.371 1.00 66.62 150 LEU A C 1
ATOM 1166 O O . LEU A 1 150 ? -9.643 -9.250 16.581 1.00 66.62 150 LEU A O 1
ATOM 1170 N N . ASP A 1 151 ? -9.700 -10.561 14.760 1.00 65.69 151 ASP A N 1
ATOM 1171 C CA . ASP A 1 151 ? -9.330 -11.793 15.462 1.00 65.69 151 ASP A CA 1
ATOM 1172 C C . ASP A 1 151 ? -7.873 -11.762 15.929 1.00 65.69 151 ASP A C 1
ATOM 1174 O O . ASP A 1 151 ? -7.586 -12.147 17.064 1.00 65.69 151 ASP A O 1
ATOM 1178 N N . MET A 1 152 ? -6.984 -11.179 15.132 1.00 66.19 152 MET A N 1
ATOM 1179 C CA . MET A 1 152 ? -5.605 -10.912 15.528 1.00 66.19 152 MET A CA 1
ATOM 1180 C C . MET A 1 152 ? -5.529 -9.888 16.681 1.00 66.19 152 MET A C 1
ATOM 1182 O O . MET A 1 152 ? -4.848 -10.130 17.678 1.00 66.19 152 MET A O 1
ATOM 1186 N N . CYS A 1 153 ? -6.305 -8.793 16.649 1.00 62.81 153 CYS A N 1
ATOM 1187 C CA . CYS A 1 153 ? -6.371 -7.861 17.785 1.00 62.81 153 CYS A CA 1
ATOM 1188 C C . CYS A 1 153 ? -6.911 -8.519 19.068 1.00 62.81 153 CYS A C 1
ATOM 1190 O O . CYS A 1 153 ? -6.474 -8.166 20.162 1.00 62.81 153 CYS A O 1
ATOM 1192 N N . LYS A 1 154 ? -7.846 -9.477 18.966 1.00 65.75 154 LYS A N 1
ATOM 1193 C CA . LYS A 1 154 ? -8.306 -10.257 20.130 1.00 65.75 154 LYS A CA 1
ATOM 1194 C C . LYS A 1 154 ? -7.199 -11.152 20.684 1.00 65.75 154 LYS A C 1
ATOM 1196 O O . LYS A 1 154 ? -7.088 -11.251 21.901 1.00 65.75 154 LYS A O 1
ATOM 1201 N N . GLN A 1 155 ? -6.395 -11.784 19.825 1.00 61.66 155 GLN A N 1
ATOM 1202 C CA . GLN A 1 155 ? -5.266 -12.622 20.250 1.00 61.66 155 GLN A CA 1
ATOM 1203 C C . GLN A 1 155 ? -4.184 -11.824 20.988 1.00 61.66 155 GLN A C 1
ATOM 1205 O O . GLN A 1 155 ? -3.554 -12.362 21.888 1.00 61.66 155 GLN A O 1
ATOM 1210 N N . TRP A 1 156 ? -3.993 -10.545 20.660 1.00 56.31 156 TRP A N 1
ATOM 1211 C CA . TRP A 1 156 ? -3.056 -9.668 21.373 1.00 56.31 156 TRP A CA 1
ATOM 1212 C C . TRP A 1 156 ? -3.569 -9.149 22.725 1.00 56.31 156 TRP A C 1
ATOM 1214 O O . TRP A 1 156 ? -2.775 -8.671 23.532 1.00 56.31 156 TRP A O 1
ATOM 1224 N N . LEU A 1 157 ? -4.883 -9.204 22.967 1.00 55.22 157 LEU A N 1
ATOM 1225 C CA . LEU A 1 157 ? -5.520 -8.779 24.223 1.00 55.22 157 LEU A CA 1
ATOM 1226 C C . LEU A 1 157 ? -5.777 -9.940 25.205 1.00 55.22 157 LEU A C 1
ATOM 1228 O O . LEU A 1 157 ? -6.271 -9.685 26.306 1.00 55.22 157 LEU A O 1
ATOM 1232 N N . ALA A 1 158 ? -5.492 -11.182 24.801 1.00 55.66 158 ALA A N 1
ATOM 1233 C CA . ALA A 1 158 ? -5.634 -12.404 25.599 1.00 55.66 158 ALA A CA 1
ATOM 1234 C C . ALA A 1 158 ? -4.320 -12.771 26.305 1.00 55.66 158 ALA A C 1
ATOM 1236 O O . ALA A 1 158 ? -4.405 -13.258 27.457 1.00 55.66 158 ALA A O 1
#